Protein AF-A0A7Y1URU6-F1 (afdb_monomer_lite)

Radius of gyration: 27.32 Å; chains: 1; bounding box: 62×47×79 Å

Secondary structure (DSSP, 8-state):
-PPP---SPEEEHHHHHHHHTS-HHHHTT-TT--EEEETTEEEEEEGGGB-SSSB-HHHHHHHHHHTTTS-HHHHHHHHHS-BGGGTTB-HHHHHHTT--HHHHHHHHHHHSPPPPP--GGGGSSS-----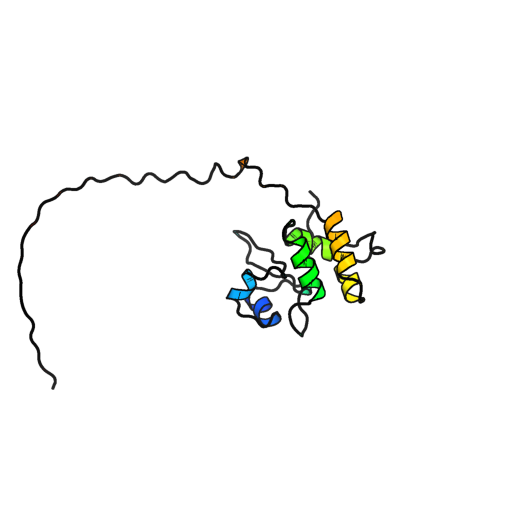---PPP------------------

Foldseek 3Di:
DDDQDQDADKAALVRLCVQQVHDSVVSVVQQLFQWDDDPPGHIIGHPLQGDNVHGDVLSSVLSNLLVVFAHSSLVNRQQCFQDVLQVRDHVSVCVVVVHDSVVSSVCCVVPRDTPDDPPPVVPPPPDDPPDDDDDDDDDDDDDDDDDDDDDDDDD

Structure (mmCIF, N/CA/C/O backbone):
data_AF-A0A7Y1URU6-F1
#
_entry.id   AF-A0A7Y1URU6-F1
#
loop_
_atom_site.group_PDB
_atom_site.id
_atom_site.type_symbol
_atom_site.label_atom_id
_atom_site.label_alt_id
_atom_site.label_comp_id
_atom_site.label_asym_id
_atom_site.label_entity_id
_atom_site.label_seq_id
_atom_site.pdbx_PDB_ins_code
_atom_site.Cartn_x
_atom_site.Cartn_y
_atom_site.Cartn_z
_atom_site.occupancy
_atom_site.B_iso_or_equiv
_atom_site.auth_seq_id
_atom_site.auth_comp_id
_atom_site.auth_asym_id
_atom_site.auth_atom_id
_atom_site.pdbx_PDB_model_num
ATOM 1 N N . MET A 1 1 ? 1.185 23.691 -2.747 1.00 51.59 1 MET A N 1
ATOM 2 C CA . MET A 1 1 ? 1.011 22.242 -2.513 1.00 51.59 1 MET A CA 1
ATOM 3 C C . MET A 1 1 ? 0.320 21.671 -3.732 1.00 51.59 1 MET A C 1
ATOM 5 O O . MET A 1 1 ? -0.642 22.279 -4.183 1.00 51.59 1 MET A O 1
ATOM 9 N N . SER A 1 2 ? 0.849 20.594 -4.307 1.00 64.19 2 SER A N 1
ATOM 10 C CA . SER A 1 2 ? 0.212 19.902 -5.430 1.00 64.19 2 SER A CA 1
ATOM 11 C C . SER A 1 2 ? -1.111 19.285 -4.973 1.00 64.19 2 SER A C 1
ATOM 13 O O . SER A 1 2 ? -1.206 18.815 -3.841 1.00 64.19 2 SER A O 1
ATOM 15 N N . GLU A 1 3 ? -2.117 19.286 -5.842 1.00 81.19 3 GLU A N 1
ATOM 16 C CA . GLU A 1 3 ? -3.384 18.595 -5.599 1.00 81.19 3 GLU A CA 1
ATOM 17 C C . GLU A 1 3 ? -3.136 17.094 -5.385 1.00 81.19 3 GLU A C 1
ATOM 19 O O . GLU A 1 3 ? -2.414 16.481 -6.175 1.00 81.19 3 GLU A O 1
ATOM 24 N N . LEU A 1 4 ? -3.698 16.516 -4.315 1.00 84.12 4 LEU A N 1
ATOM 25 C CA . LEU A 1 4 ? -3.629 15.079 -4.032 1.00 84.12 4 LEU A CA 1
ATOM 26 C C . LEU A 1 4 ? -4.735 14.355 -4.797 1.00 84.12 4 LEU A C 1
ATOM 28 O O . LEU A 1 4 ? -5.909 14.691 -4.663 1.00 84.12 4 LEU A O 1
ATOM 32 N N . ILE A 1 5 ? -4.365 13.328 -5.555 1.00 82.25 5 ILE A N 1
ATOM 33 C CA . ILE A 1 5 ? -5.285 12.509 -6.337 1.00 82.25 5 ILE A CA 1
ATOM 34 C C . ILE A 1 5 ? -5.406 11.160 -5.640 1.00 82.25 5 ILE A C 1
ATOM 36 O O . ILE A 1 5 ? -4.500 10.328 -5.655 1.00 82.25 5 ILE A O 1
ATOM 40 N N . LEU A 1 6 ? -6.561 10.933 -5.021 1.00 85.31 6 LEU A N 1
ATOM 41 C CA . LEU A 1 6 ? -6.876 9.660 -4.389 1.00 85.31 6 LEU A CA 1
ATOM 42 C C . LEU A 1 6 ? -7.615 8.784 -5.401 1.00 85.31 6 LEU A C 1
ATOM 44 O O . LEU A 1 6 ? -8.759 9.065 -5.753 1.00 85.31 6 LEU A O 1
ATOM 48 N N . GLN A 1 7 ? -6.961 7.726 -5.878 1.00 85.00 7 GLN A N 1
ATOM 49 C CA . GLN A 1 7 ? -7.504 6.862 -6.925 1.00 85.00 7 GLN A CA 1
ATOM 50 C C . GLN A 1 7 ? -7.821 5.455 -6.410 1.00 85.00 7 GLN A C 1
ATOM 52 O O . GLN A 1 7 ? -7.019 4.824 -5.721 1.00 85.00 7 GLN A O 1
ATOM 57 N N . GLY A 1 8 ? -8.972 4.935 -6.841 1.00 81.56 8 GLY A N 1
ATOM 58 C CA . GLY A 1 8 ? -9.357 3.535 -6.688 1.00 81.56 8 GLY A CA 1
ATOM 59 C C . GLY A 1 8 ? -10.718 3.357 -6.022 1.00 81.56 8 GLY A C 1
ATOM 60 O O . GLY A 1 8 ? -11.360 4.333 -5.63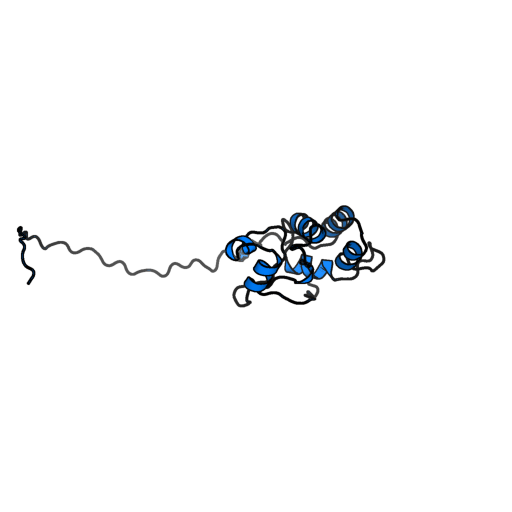2 1.00 81.56 8 GLY A O 1
ATOM 61 N N . PRO A 1 9 ? -11.182 2.105 -5.883 1.00 90.75 9 PRO A N 1
ATOM 62 C CA . PRO A 1 9 ? -12.306 1.824 -5.012 1.00 90.75 9 PRO A CA 1
ATOM 63 C C . PRO A 1 9 ? -11.892 2.105 -3.566 1.00 90.75 9 PRO A C 1
ATOM 65 O O . PRO A 1 9 ? -10.831 1.668 -3.114 1.00 90.75 9 PRO A O 1
ATOM 68 N N . PHE A 1 10 ? -12.746 2.813 -2.839 1.00 93.88 10 PHE A N 1
ATOM 69 C CA . PHE A 1 10 ? -12.580 3.044 -1.411 1.00 93.88 10 PHE A CA 1
ATOM 70 C C . PHE A 1 10 ? -13.467 2.078 -0.641 1.00 93.88 10 PHE A C 1
ATOM 72 O O . PHE A 1 10 ? -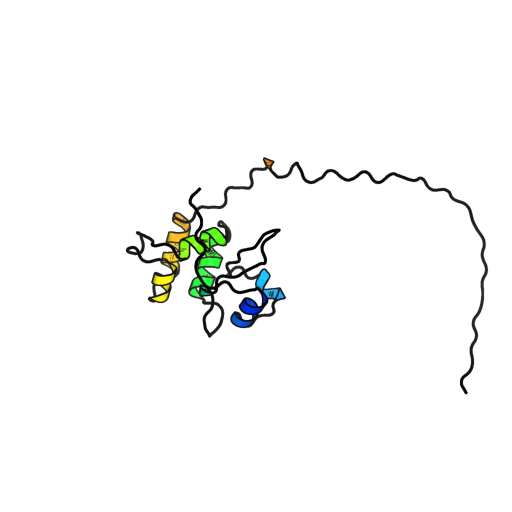14.646 1.910 -0.950 1.00 93.88 10 PHE A O 1
ATOM 79 N N . LEU A 1 11 ? -12.884 1.427 0.355 1.00 94.31 11 LEU A N 1
ATOM 80 C CA . LEU A 1 11 ? -13.571 0.480 1.212 1.00 94.31 11 LEU A CA 1
ATOM 81 C C . LEU A 1 11 ? -13.897 1.142 2.543 1.00 94.31 11 LEU A C 1
ATOM 83 O O . LEU A 1 11 ? -13.046 1.790 3.151 1.00 94.31 11 LEU A O 1
ATOM 87 N N . THR A 1 12 ? -15.110 0.922 3.038 1.00 93.88 12 THR A N 1
ATOM 88 C CA . THR A 1 12 ? -15.447 1.258 4.425 1.00 93.88 12 THR A CA 1
ATOM 89 C C . THR A 1 12 ? -14.642 0.390 5.388 1.00 93.88 12 THR A C 1
ATOM 91 O O . THR A 1 12 ? -14.193 -0.704 5.030 1.00 93.88 12 THR A O 1
ATOM 94 N N . ARG A 1 13 ? -14.525 0.813 6.652 1.00 93.56 13 ARG A N 1
ATOM 95 C CA . ARG A 1 13 ? -13.866 0.019 7.704 1.00 93.56 13 ARG A CA 1
ATOM 96 C C . ARG A 1 13 ? -14.360 -1.434 7.756 1.00 93.56 13 ARG A C 1
ATOM 98 O O . ARG A 1 13 ? -13.557 -2.358 7.841 1.00 93.56 13 ARG A O 1
ATOM 105 N N . SER A 1 14 ? -15.670 -1.663 7.651 1.00 93.69 14 SER A N 1
ATOM 106 C CA . SER A 1 14 ? -16.241 -3.017 7.668 1.00 93.69 14 SER A CA 1
ATOM 107 C C . SER A 1 14 ? -15.895 -3.830 6.417 1.00 93.69 14 SER A C 1
ATOM 109 O O . SER A 1 14 ? -15.651 -5.029 6.521 1.00 93.69 14 SER A O 1
ATOM 111 N N . GLN A 1 15 ? -15.868 -3.208 5.234 1.00 95.25 15 GLN A N 1
ATOM 112 C CA . GLN A 1 15 ? -15.456 -3.878 3.995 1.00 95.25 15 GLN A CA 1
ATOM 113 C C . GLN A 1 15 ? -13.968 -4.240 4.025 1.00 95.25 15 GLN A C 1
ATOM 115 O O . GLN A 1 15 ? -13.609 -5.371 3.706 1.00 95.25 15 GLN A O 1
ATOM 120 N N . ALA A 1 16 ? -13.125 -3.302 4.454 1.00 95.38 16 ALA A N 1
ATOM 121 C CA . ALA A 1 16 ? -11.688 -3.494 4.572 1.00 95.38 16 ALA A CA 1
ATOM 122 C C . ALA A 1 16 ? -11.337 -4.572 5.609 1.00 95.38 16 ALA A C 1
ATOM 124 O O . ALA A 1 16 ? -10.505 -5.426 5.330 1.00 95.38 16 ALA A O 1
ATOM 125 N N . ALA A 1 17 ? -12.026 -4.616 6.754 1.00 95.25 17 ALA A N 1
ATOM 126 C CA . ALA A 1 17 ? -11.834 -5.664 7.761 1.00 95.25 17 ALA A CA 1
ATOM 127 C C . ALA A 1 17 ? -12.161 -7.062 7.217 1.00 95.25 17 ALA A C 1
ATOM 129 O O . ALA A 1 17 ? -11.392 -8.001 7.422 1.00 95.25 17 ALA A O 1
ATOM 130 N N . ARG A 1 18 ? -13.263 -7.187 6.461 1.00 95.19 18 ARG A N 1
ATOM 131 C CA . ARG A 1 18 ? -13.621 -8.442 5.783 1.00 95.19 18 ARG A CA 1
ATOM 132 C C . ARG A 1 18 ? -12.561 -8.861 4.769 1.00 95.19 18 ARG A C 1
ATOM 134 O O . ARG A 1 18 ? -12.176 -10.023 4.768 1.00 95.19 18 ARG A O 1
ATOM 141 N N . ARG A 1 19 ? -12.071 -7.925 3.949 1.00 95.00 19 ARG A N 1
ATOM 142 C CA . ARG A 1 19 ? -10.996 -8.187 2.978 1.00 95.00 19 ARG A CA 1
ATOM 143 C C . ARG A 1 19 ? -9.698 -8.598 3.669 1.00 95.00 19 ARG A C 1
ATOM 145 O O . ARG A 1 19 ? -9.137 -9.616 3.310 1.00 95.00 19 ARG A O 1
ATOM 152 N N . ALA A 1 20 ? -9.278 -7.889 4.715 1.00 93.75 20 ALA A N 1
ATOM 153 C CA . ALA A 1 20 ? -8.096 -8.237 5.509 1.00 93.75 20 ALA A CA 1
ATOM 154 C C . ALA A 1 20 ? -8.251 -9.507 6.361 1.00 93.75 20 ALA A C 1
ATOM 156 O O . ALA A 1 20 ? -7.262 -9.928 6.957 1.00 93.75 20 ALA A O 1
ATOM 157 N N . ARG A 1 21 ? -9.456 -10.089 6.462 1.00 94.31 21 ARG A N 1
ATOM 158 C CA . ARG A 1 21 ? -9.764 -11.241 7.327 1.00 94.31 21 ARG A CA 1
ATOM 159 C C . ARG A 1 21 ? -9.384 -10.996 8.796 1.00 94.31 21 ARG A C 1
ATOM 161 O O . ARG A 1 21 ? -8.894 -11.887 9.483 1.00 94.31 21 ARG A O 1
ATOM 168 N N . VAL A 1 22 ? -9.622 -9.778 9.288 1.00 93.81 22 VAL A N 1
ATOM 169 C CA . VAL A 1 22 ? -9.346 -9.378 10.680 1.00 93.81 22 VAL A CA 1
ATOM 170 C C . VAL A 1 22 ? -10.578 -8.760 11.343 1.00 93.81 22 VAL A C 1
ATOM 172 O O . VAL A 1 22 ? -11.454 -8.235 10.649 1.00 93.81 22 VAL A O 1
ATOM 175 N N . PRO A 1 23 ? -10.652 -8.749 12.686 1.00 94.38 23 PRO A N 1
ATOM 176 C CA . PRO A 1 23 ? -11.679 -7.993 13.390 1.00 94.38 23 PRO A CA 1
ATOM 177 C C . PRO A 1 23 ? -11.615 -6.495 13.059 1.00 94.38 23 PRO A C 1
ATOM 179 O O . PRO A 1 23 ? -10.537 -5.908 12.951 1.00 94.38 23 PRO A O 1
ATOM 182 N N . VAL A 1 24 ? -12.785 -5.857 12.961 1.00 92.81 24 VAL A N 1
ATOM 183 C CA . VAL A 1 24 ? -12.937 -4.426 12.626 1.00 92.81 24 VAL A CA 1
ATOM 184 C C . VAL A 1 24 ? -12.122 -3.524 13.560 1.00 92.81 24 VAL A C 1
ATOM 186 O O . VAL A 1 24 ? -11.547 -2.534 13.114 1.00 92.81 24 VAL A O 1
ATOM 189 N N . GLN A 1 25 ? -12.047 -3.877 14.843 1.00 91.56 25 GLN A N 1
ATOM 190 C CA . GLN A 1 25 ? -11.330 -3.131 15.877 1.00 91.56 25 GLN A CA 1
ATOM 191 C C . GLN A 1 25 ? -9.808 -3.181 15.692 1.00 91.56 25 GLN A C 1
ATOM 193 O O . GLN A 1 25 ? -9.116 -2.244 16.066 1.00 91.56 25 GLN A O 1
ATOM 198 N N . VAL A 1 26 ? -9.278 -4.251 15.094 1.00 91.50 26 VAL A N 1
ATOM 199 C CA . VAL A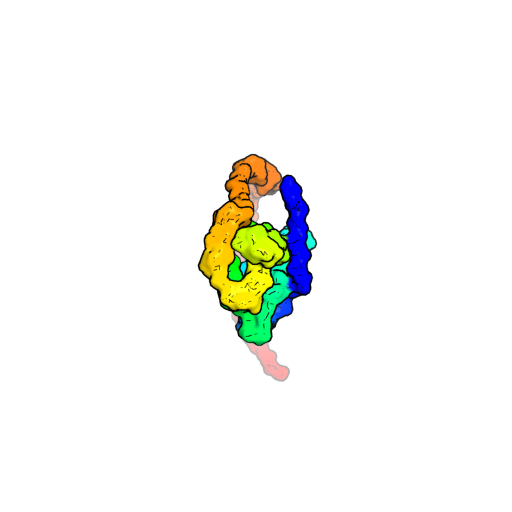 1 26 ? -7.832 -4.418 14.871 1.00 91.50 26 VAL A CA 1
ATOM 200 C C . VAL A 1 26 ? -7.368 -3.597 13.669 1.00 91.50 26 VAL A C 1
ATOM 202 O O . VAL A 1 26 ? -6.244 -3.100 13.645 1.00 91.50 26 VAL A O 1
ATOM 205 N N . LEU A 1 27 ? -8.247 -3.405 12.683 1.00 91.00 27 LEU A N 1
ATOM 206 C CA . LEU A 1 27 ? -7.922 -2.758 11.413 1.00 91.00 27 LEU A CA 1
ATOM 207 C C . LEU A 1 27 ? -7.374 -1.330 11.575 1.00 91.00 27 LEU A C 1
ATOM 209 O O . LEU A 1 27 ? -6.504 -0.914 10.816 1.00 91.00 27 LEU A O 1
ATOM 213 N N . VAL A 1 28 ? -7.861 -0.581 12.567 1.00 88.00 28 VAL A N 1
ATOM 214 C CA . VAL A 1 28 ? -7.458 0.817 12.806 1.00 88.00 28 VAL A CA 1
ATOM 215 C C . VAL A 1 28 ? -6.010 0.945 13.297 1.00 88.00 28 VAL A C 1
ATOM 217 O O . VAL A 1 28 ? -5.382 1.987 13.116 1.00 88.00 28 VAL A O 1
ATOM 220 N N . HIS A 1 29 ? -5.470 -0.120 13.894 1.00 88.81 29 HIS A N 1
ATOM 221 C CA . HIS A 1 29 ? -4.127 -0.154 14.469 1.00 88.81 29 HIS A CA 1
ATOM 222 C C . HIS A 1 29 ? -3.084 -0.753 13.521 1.00 88.81 29 HIS A C 1
ATOM 224 O O . HIS A 1 29 ? -1.911 -0.838 13.878 1.00 88.81 29 HIS A O 1
ATOM 230 N N . ARG A 1 30 ? -3.489 -1.166 12.315 1.00 92.12 30 ARG A N 1
ATOM 231 C CA . ARG A 1 30 ? -2.587 -1.782 11.341 1.00 92.12 30 ARG A CA 1
ATOM 232 C C . ARG A 1 30 ? -1.650 -0.741 10.708 1.00 92.12 30 ARG A C 1
ATOM 234 O O . ARG A 1 30 ? -2.130 0.183 10.042 1.00 92.12 30 ARG A O 1
ATOM 241 N N . PRO A 1 31 ? -0.320 -0.866 10.889 1.00 92.62 31 PRO A N 1
ATOM 242 C CA . PRO A 1 31 ? 0.646 0.077 10.326 1.00 92.62 31 PRO A CA 1
ATOM 243 C C . PRO A 1 31 ? 0.864 -0.128 8.822 1.00 92.62 31 PRO A C 1
ATOM 245 O O . PRO A 1 31 ? 1.391 0.752 8.154 1.00 92.62 31 PRO A O 1
ATOM 248 N N . ASP A 1 32 ? 0.450 -1.272 8.291 1.00 94.81 32 ASP A N 1
ATOM 249 C CA . ASP A 1 32 ? 0.625 -1.696 6.905 1.00 94.81 32 ASP A CA 1
ATOM 250 C C . ASP A 1 32 ? -0.550 -1.303 5.993 1.00 94.81 32 ASP A C 1
ATOM 252 O O . ASP A 1 32 ? -0.567 -1.640 4.815 1.00 94.81 32 ASP A O 1
ATOM 256 N N . LEU A 1 33 ? -1.537 -0.572 6.517 1.00 95.19 33 LEU A N 1
ATOM 257 C CA . LEU A 1 33 ? -2.687 -0.098 5.751 1.00 95.19 33 LEU A CA 1
ATOM 258 C C . LEU A 1 33 ? -2.718 1.421 5.672 1.00 95.19 33 LEU A C 1
ATOM 260 O O . LEU A 1 33 ? -2.594 2.113 6.676 1.00 95.19 33 LEU A O 1
ATOM 264 N N . LEU A 1 34 ? -2.967 1.937 4.482 1.00 94.38 34 LEU A N 1
ATOM 265 C CA . LEU A 1 34 ? -3.343 3.310 4.203 1.00 94.38 34 LEU A CA 1
ATOM 266 C C . LEU A 1 34 ? -4.831 3.493 4.464 1.00 94.38 34 LEU A C 1
ATOM 268 O O . LEU A 1 34 ? -5.673 2.731 3.968 1.00 94.38 34 LEU A O 1
ATOM 272 N N . ARG A 1 35 ? -5.142 4.559 5.191 1.00 93.12 35 ARG A N 1
ATOM 273 C CA . ARG A 1 35 ? -6.503 5.025 5.424 1.00 93.12 35 ARG A CA 1
ATOM 274 C C . ARG A 1 35 ? -6.600 6.521 5.186 1.00 93.12 35 ARG A C 1
ATOM 276 O O . ARG A 1 35 ? -5.660 7.269 5.431 1.00 93.12 35 ARG A O 1
ATOM 283 N N . VAL A 1 36 ? -7.767 6.961 4.751 1.00 89.75 36 VAL A N 1
ATOM 284 C CA . VAL A 1 36 ? -8.110 8.377 4.663 1.00 89.75 36 VAL A CA 1
ATOM 285 C C . VAL A 1 36 ? -9.321 8.600 5.546 1.00 89.75 36 VAL A C 1
ATOM 287 O O . VAL A 1 36 ? -10.297 7.858 5.490 1.00 89.75 36 VAL A O 1
ATOM 290 N N . GLY A 1 37 ? -9.230 9.593 6.414 1.00 83.69 37 GLY A N 1
ATOM 291 C CA . GLY A 1 37 ? -10.269 9.933 7.370 1.00 83.69 37 GLY A CA 1
ATOM 292 C C . GLY A 1 37 ? -9.938 11.260 8.034 1.00 83.69 37 GLY A C 1
ATOM 293 O O . GLY A 1 37 ? -8.806 11.736 7.962 1.00 83.69 37 GLY A O 1
ATOM 294 N N . GLY A 1 38 ? -10.934 11.868 8.662 1.00 69.81 38 GLY A N 1
ATOM 295 C CA . GLY A 1 38 ? -10.801 13.154 9.341 1.00 69.81 38 GLY A CA 1
ATOM 296 C C . GLY A 1 38 ? -12.102 13.514 10.044 1.00 69.81 38 GLY A C 1
ATOM 297 O O . GLY A 1 38 ? -13.080 12.785 9.913 1.00 69.81 38 GLY A O 1
ATOM 298 N N . GLY A 1 39 ? -12.129 14.631 10.775 1.00 66.25 39 GLY A N 1
ATOM 299 C CA . GLY A 1 39 ? -13.254 14.986 11.659 1.00 66.25 39 GLY A CA 1
ATOM 300 C C . GLY A 1 39 ? -14.647 14.904 11.017 1.00 66.25 39 GLY A C 1
ATOM 301 O O . GLY A 1 39 ? -15.605 14.546 11.692 1.00 66.25 39 GLY A O 1
ATOM 302 N N . TRP A 1 40 ? -14.744 15.153 9.709 1.00 70.06 40 TRP A N 1
ATOM 303 C CA . TRP A 1 40 ? -16.000 15.131 8.950 1.00 70.06 40 TRP A CA 1
ATOM 304 C C . TRP A 1 40 ? -16.083 13.997 7.916 1.00 70.06 40 TRP A C 1
ATOM 306 O O . TRP A 1 40 ? -17.147 13.768 7.345 1.00 70.06 40 TRP A O 1
ATOM 316 N N . LEU A 1 41 ? -14.978 13.288 7.654 1.00 75.94 41 LEU A N 1
ATOM 317 C CA . LEU A 1 41 ? -14.898 12.256 6.620 1.00 75.94 41 LEU A CA 1
ATOM 318 C C . LEU A 1 41 ? -14.865 10.871 7.260 1.00 75.94 41 LEU A C 1
ATOM 320 O O . LEU A 1 41 ? -13.972 10.560 8.053 1.00 75.94 41 LEU A O 1
ATOM 324 N N . GLN A 1 42 ? -15.808 10.020 6.858 1.00 83.31 42 GLN A N 1
ATOM 325 C CA . GLN A 1 42 ? -15.823 8.624 7.271 1.00 83.31 42 GLN A CA 1
ATOM 326 C C . GLN A 1 42 ? -14.512 7.937 6.873 1.00 83.31 42 GLN A C 1
ATOM 328 O O . GLN A 1 42 ? -14.035 8.092 5.752 1.00 83.31 42 GLN A O 1
ATOM 333 N N . GLU A 1 43 ? -13.935 7.171 7.800 1.00 89.75 43 GLU A N 1
ATOM 334 C CA . GLU A 1 43 ? -12.693 6.447 7.541 1.00 89.75 43 GLU A CA 1
ATOM 335 C C . GLU A 1 43 ? -12.880 5.440 6.401 1.00 89.75 43 GLU A C 1
ATOM 337 O O . GLU A 1 43 ? -13.721 4.533 6.467 1.00 89.75 43 GLU A O 1
ATOM 342 N N . VAL A 1 44 ? -12.052 5.600 5.374 1.00 93.31 44 VAL A N 1
ATOM 343 C CA . VAL A 1 44 ? -12.000 4.749 4.193 1.00 93.31 44 VAL A CA 1
ATOM 344 C C . VAL A 1 44 ? -10.594 4.214 3.960 1.00 93.31 44 VAL A C 1
ATOM 346 O O . VAL A 1 44 ? -9.595 4.813 4.352 1.00 93.31 44 VAL A O 1
ATOM 349 N N . TYR A 1 45 ? -10.525 3.074 3.287 1.00 95.44 45 TYR A N 1
ATOM 350 C CA . TYR A 1 45 ? -9.296 2.363 2.964 1.00 95.44 45 TYR A CA 1
ATOM 351 C C . TYR A 1 45 ? -9.168 2.229 1.453 1.00 95.44 45 TYR A C 1
ATOM 353 O O . TYR A 1 45 ? -10.155 1.972 0.764 1.00 95.44 45 TYR A O 1
ATOM 361 N N . PHE A 1 46 ? -7.954 2.353 0.925 1.00 95.44 46 PHE A N 1
ATOM 362 C CA . PHE A 1 46 ? -7.730 2.133 -0.501 1.00 95.44 46 PHE A CA 1
ATOM 363 C C . PHE A 1 46 ? -7.885 0.650 -0.836 1.00 95.44 46 PHE A C 1
ATOM 365 O O . PHE A 1 46 ? -7.230 -0.198 -0.228 1.00 95.44 46 PHE A O 1
ATOM 372 N N . GLY A 1 47 ? -8.732 0.333 -1.812 1.00 95.38 47 GLY A N 1
ATOM 373 C CA . GLY A 1 47 ? -9.020 -1.044 -2.204 1.00 95.38 47 GLY A CA 1
ATOM 374 C C . GLY A 1 47 ? -7.841 -1.757 -2.865 1.00 95.38 47 GLY A C 1
ATOM 375 O O . GLY A 1 47 ? -7.733 -2.968 -2.732 1.00 95.38 47 GLY A O 1
ATOM 376 N N . PHE A 1 48 ? -6.913 -1.027 -3.497 1.00 94.62 48 PHE A N 1
ATOM 377 C CA . PHE A 1 48 ? -5.740 -1.619 -4.162 1.00 94.62 48 PHE A CA 1
ATOM 378 C C . PHE A 1 48 ? -4.769 -2.335 -3.212 1.00 94.62 48 PHE A C 1
ATOM 380 O O . PHE A 1 48 ? -3.857 -3.011 -3.681 1.00 94.62 48 PHE A O 1
ATOM 387 N N . GLN A 1 49 ? -4.923 -2.133 -1.901 1.00 95.44 49 GLN A N 1
ATOM 388 C CA . GLN A 1 49 ? -4.116 -2.747 -0.843 1.00 95.44 49 GLN A CA 1
ATOM 389 C C . GLN A 1 49 ? -4.547 -4.180 -0.543 1.00 95.44 49 GLN A C 1
ATOM 391 O O . GLN A 1 49 ? -3.878 -4.872 0.219 1.00 95.44 49 GLN A O 1
ATOM 396 N N . PHE A 1 50 ? -5.681 -4.594 -1.104 1.00 95.38 50 PHE A N 1
ATOM 397 C CA . PHE A 1 50 ? -6.281 -5.890 -0.870 1.00 95.38 50 PHE A CA 1
ATOM 398 C C . PHE A 1 50 ? -6.348 -6.690 -2.166 1.00 95.38 50 PHE A C 1
ATOM 400 O O . PHE A 1 50 ? -6.566 -6.131 -3.242 1.00 95.38 50 PHE A O 1
ATOM 407 N N . ASP A 1 51 ? -6.210 -7.997 -2.031 1.00 92.19 51 ASP A N 1
ATOM 408 C CA . ASP A 1 51 ? -6.495 -8.991 -3.058 1.00 92.19 51 ASP A CA 1
ATOM 409 C C . ASP A 1 51 ? -7.536 -9.994 -2.518 1.00 92.19 51 ASP A C 1
ATOM 411 O O . ASP A 1 51 ? -8.327 -9.666 -1.619 1.00 92.19 51 ASP A O 1
ATOM 415 N N . ASP A 1 52 ? -7.606 -11.184 -3.112 1.00 89.44 52 ASP A N 1
ATOM 416 C CA . ASP A 1 52 ? -8.512 -12.244 -2.664 1.00 89.44 52 ASP A CA 1
ATOM 417 C C . ASP A 1 52 ? -7.998 -12.959 -1.399 1.00 89.44 52 ASP A C 1
ATOM 419 O O . ASP A 1 52 ? -8.796 -13.503 -0.623 1.00 89.44 52 ASP A O 1
ATOM 423 N N . ASP A 1 53 ? -6.690 -12.896 -1.134 1.00 89.56 53 ASP A N 1
ATOM 424 C CA . ASP A 1 53 ? -6.018 -13.562 -0.017 1.00 89.56 53 ASP A CA 1
ATOM 425 C C . ASP A 1 53 ? -5.902 -12.684 1.232 1.00 89.56 53 ASP A C 1
ATOM 427 O O . ASP A 1 53 ? -5.831 -13.198 2.353 1.00 89.56 53 ASP A O 1
ATOM 431 N N . GLY A 1 54 ? -5.983 -11.366 1.076 1.00 92.81 54 GLY A N 1
ATOM 432 C CA . GLY A 1 54 ? -6.070 -10.435 2.183 1.00 92.81 54 GLY A CA 1
ATOM 433 C C . GLY A 1 54 ? -5.428 -9.099 1.873 1.00 92.81 54 GLY A C 1
ATOM 434 O O . GLY A 1 54 ? -5.784 -8.429 0.909 1.00 92.81 54 GLY A O 1
ATOM 435 N N . VAL A 1 55 ? -4.532 -8.668 2.761 1.00 94.06 55 VAL A N 1
ATOM 436 C CA . VAL A 1 55 ? -3.692 -7.489 2.530 1.00 94.06 55 VAL A CA 1
ATOM 437 C C . VAL A 1 55 ? -2.500 -7.918 1.693 1.00 94.06 55 VAL A C 1
ATOM 439 O O . VAL A 1 55 ? -1.785 -8.841 2.075 1.00 94.06 55 VAL A O 1
ATOM 442 N N . ARG A 1 56 ? -2.263 -7.199 0.602 1.00 95.12 56 ARG A N 1
ATOM 443 C CA . ARG A 1 56 ? -1.147 -7.429 -0.308 1.00 95.12 56 ARG A CA 1
ATOM 444 C C . ARG A 1 56 ? 0.186 -7.187 0.406 1.00 95.12 56 ARG A C 1
ATOM 446 O O . ARG A 1 56 ? 0.444 -6.039 0.793 1.00 95.12 56 ARG A O 1
ATOM 453 N N . PRO A 1 57 ? 1.034 -8.211 0.599 1.00 94.56 57 PRO A N 1
ATOM 454 C CA . PRO A 1 57 ? 2.245 -8.093 1.413 1.00 94.56 57 PRO A CA 1
ATOM 455 C C . PRO A 1 57 ? 3.220 -7.019 0.923 1.00 94.56 57 P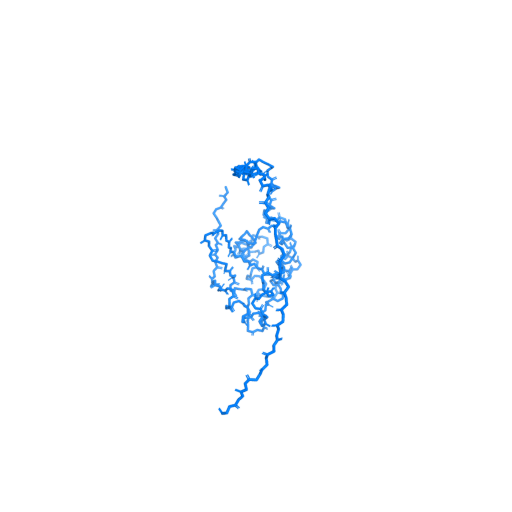RO A C 1
ATOM 457 O O . PRO A 1 57 ? 3.810 -6.295 1.724 1.00 94.56 57 PRO A O 1
ATOM 460 N N . GLU A 1 58 ? 3.369 -6.881 -0.392 1.00 95.75 58 GLU A N 1
ATOM 461 C CA . GLU A 1 58 ? 4.232 -5.900 -1.040 1.00 95.75 58 GLU A CA 1
ATOM 462 C C . GLU A 1 58 ? 3.787 -4.466 -0.745 1.00 95.75 58 GLU A C 1
ATOM 464 O O . GLU A 1 58 ? 4.607 -3.627 -0.372 1.00 95.75 58 GLU A O 1
ATOM 469 N N . ILE A 1 59 ? 2.478 -4.207 -0.815 1.00 95.75 59 ILE A N 1
ATOM 470 C CA . ILE A 1 59 ? 1.904 -2.902 -0.484 1.00 95.75 59 ILE A CA 1
ATOM 471 C C . ILE A 1 59 ? 2.032 -2.658 1.014 1.00 95.75 59 ILE A C 1
ATOM 473 O O . ILE A 1 59 ? 2.501 -1.595 1.419 1.00 95.75 59 ILE A O 1
ATOM 477 N N . GLY A 1 60 ? 1.685 -3.655 1.830 1.00 95.31 60 GLY A N 1
ATOM 478 C CA . GLY A 1 60 ? 1.763 -3.559 3.282 1.00 95.31 60 GLY A CA 1
ATOM 479 C C . GLY A 1 60 ? 3.164 -3.203 3.771 1.00 95.31 60 GLY A C 1
ATOM 480 O O . GLY A 1 60 ? 3.327 -2.292 4.585 1.00 95.31 60 GLY A O 1
ATOM 481 N N . ARG A 1 61 ? 4.192 -3.844 3.207 1.00 95.75 61 ARG A N 1
ATOM 482 C CA . ARG A 1 61 ? 5.596 -3.564 3.526 1.00 95.75 61 ARG A CA 1
ATOM 483 C C . ARG A 1 61 ? 6.014 -2.162 3.087 1.00 95.75 61 ARG A C 1
ATOM 485 O O . ARG A 1 61 ? 6.617 -1.445 3.882 1.00 95.75 61 ARG A O 1
ATOM 492 N N . THR A 1 62 ? 5.661 -1.736 1.871 1.00 96.00 62 THR A N 1
ATOM 493 C CA . THR A 1 62 ? 5.938 -0.363 1.415 1.00 96.00 62 THR A CA 1
ATOM 494 C C . THR A 1 62 ? 5.293 0.675 2.332 1.00 96.00 62 THR A C 1
ATOM 496 O O . THR A 1 62 ? 5.949 1.630 2.749 1.00 96.00 62 THR A O 1
ATOM 499 N N . VAL A 1 63 ? 4.022 0.483 2.683 1.00 95.81 63 VAL A N 1
ATOM 500 C CA . VAL A 1 63 ? 3.280 1.393 3.560 1.00 95.81 63 VAL A CA 1
ATOM 501 C C . VAL A 1 63 ? 3.921 1.444 4.941 1.00 95.81 63 VAL A C 1
ATOM 503 O O . VAL A 1 63 ? 4.221 2.534 5.423 1.00 95.81 63 VAL A O 1
ATOM 506 N N . GLN A 1 64 ? 4.211 0.290 5.542 1.00 95.62 64 GLN A N 1
ATOM 507 C CA . GLN A 1 64 ? 4.825 0.206 6.865 1.00 95.62 64 GLN A CA 1
ATOM 508 C C . GLN A 1 64 ? 6.174 0.940 6.936 1.00 95.62 64 GLN A C 1
ATOM 510 O O . GLN A 1 64 ? 6.466 1.576 7.948 1.00 95.62 64 GLN A O 1
ATOM 515 N N . SER A 1 65 ? 6.976 0.904 5.866 1.00 95.00 65 SER A N 1
ATOM 516 C CA . SER A 1 65 ? 8.249 1.633 5.790 1.00 95.00 65 SER A CA 1
ATOM 517 C C . SER A 1 65 ? 8.075 3.150 5.652 1.00 95.00 65 SER A C 1
ATOM 519 O O . SER A 1 65 ? 8.841 3.916 6.235 1.00 95.00 65 SER A O 1
ATOM 521 N N . LEU A 1 66 ? 7.079 3.615 4.892 1.00 94.25 66 LEU A N 1
ATOM 522 C CA . LEU A 1 66 ? 6.920 5.041 4.577 1.00 94.25 66 LEU A CA 1
ATOM 523 C C . LEU A 1 66 ? 6.105 5.810 5.626 1.00 94.25 66 LEU A C 1
ATOM 525 O O . LEU A 1 66 ? 6.405 6.975 5.910 1.00 94.25 66 LEU A O 1
ATOM 529 N N . LYS A 1 67 ? 5.108 5.158 6.224 1.00 93.19 67 LYS A N 1
ATOM 530 C CA . LYS A 1 67 ? 4.126 5.739 7.150 1.00 93.19 67 LYS A CA 1
ATOM 531 C C . LYS A 1 67 ? 4.701 6.443 8.392 1.00 93.19 67 LYS A C 1
ATOM 533 O O . LYS A 1 67 ? 4.110 7.435 8.807 1.00 93.19 67 LYS A O 1
ATOM 538 N N . PRO A 1 68 ? 5.856 6.054 8.973 1.00 91.69 68 PRO A N 1
ATOM 539 C CA . PRO A 1 68 ? 6.425 6.769 10.120 1.00 91.69 68 PRO A CA 1
ATOM 540 C C . PRO A 1 68 ? 6.784 8.237 9.848 1.00 91.69 68 PRO A C 1
ATOM 542 O O . PRO A 1 68 ? 6.912 9.018 10.785 1.00 91.69 68 PRO A O 1
ATOM 545 N N . LYS A 1 69 ? 6.988 8.614 8.580 1.00 90.56 69 LYS A N 1
ATOM 546 C CA . LYS A 1 69 ? 7.459 9.953 8.189 1.00 90.56 69 LYS A CA 1
ATOM 547 C C . LYS A 1 69 ? 6.494 10.689 7.257 1.00 90.56 69 LYS A C 1
ATOM 549 O O . LYS A 1 69 ? 6.752 11.837 6.900 1.00 90.56 69 LYS A O 1
ATOM 554 N N . ARG A 1 70 ? 5.426 10.031 6.803 1.00 91.38 70 ARG A N 1
ATOM 555 C CA . ARG A 1 70 ? 4.586 10.461 5.672 1.00 91.38 70 ARG A CA 1
ATOM 556 C C . ARG A 1 70 ? 3.122 10.183 5.972 1.00 91.38 70 ARG A C 1
ATOM 558 O O . ARG A 1 70 ? 2.809 9.196 6.627 1.00 91.38 70 ARG A O 1
ATOM 565 N N . SER A 1 71 ? 2.227 11.033 5.475 1.00 91.69 71 SER A N 1
ATOM 566 C CA . SER A 1 71 ? 0.789 10.830 5.656 1.00 91.69 71 SER A CA 1
ATOM 567 C C . SER A 1 71 ? 0.227 9.793 4.683 1.00 91.69 71 SER A C 1
ATOM 569 O O . SER A 1 71 ? 0.645 9.707 3.527 1.00 91.69 71 SER A O 1
ATOM 571 N N . ASP A 1 72 ? -0.779 9.044 5.137 1.00 92.81 72 ASP A N 1
ATOM 572 C CA . ASP A 1 72 ? -1.456 8.021 4.335 1.00 92.81 72 ASP A CA 1
ATOM 573 C C . ASP A 1 72 ? -1.988 8.550 2.983 1.00 92.81 72 ASP A C 1
ATOM 575 O O . ASP A 1 72 ? -1.763 7.881 1.973 1.00 92.81 72 ASP A O 1
ATOM 579 N N . PRO A 1 73 ? -2.628 9.741 2.890 1.00 92.12 73 PRO A N 1
ATOM 580 C CA . PRO A 1 73 ? -3.093 10.270 1.605 1.00 92.12 73 PRO A CA 1
ATOM 581 C C . PRO A 1 73 ? -1.949 10.579 0.633 1.00 92.12 73 PRO A C 1
ATOM 583 O O . PRO A 1 73 ? -2.096 10.370 -0.567 1.00 92.12 73 PRO A O 1
ATOM 586 N N . VAL A 1 74 ? -0.805 11.044 1.144 1.00 93.62 74 VAL A N 1
ATOM 587 C CA . VAL A 1 74 ? 0.374 11.376 0.330 1.00 93.62 74 VAL A CA 1
ATOM 588 C C . VAL A 1 74 ? 1.044 10.106 -0.198 1.00 93.62 74 VAL A C 1
ATOM 590 O O . VAL A 1 74 ? 1.426 10.052 -1.364 1.00 93.62 74 VAL A O 1
ATOM 593 N N . ILE A 1 75 ? 1.140 9.057 0.626 1.00 94.94 75 ILE A N 1
ATOM 594 C CA . ILE A 1 75 ? 1.628 7.748 0.168 1.00 94.94 75 ILE A CA 1
ATOM 595 C C . ILE A 1 75 ? 0.662 7.166 -0.874 1.00 94.94 75 ILE A C 1
ATOM 597 O O . ILE A 1 75 ? 1.105 6.680 -1.912 1.00 94.94 75 ILE A O 1
ATOM 601 N N . GLY A 1 76 ? -0.649 7.242 -0.620 1.00 94.44 76 GLY A N 1
ATOM 602 C CA . GLY A 1 76 ? -1.680 6.755 -1.538 1.00 94.44 76 GLY A CA 1
ATOM 603 C C . GLY A 1 76 ? -1.624 7.429 -2.909 1.00 94.44 76 GLY A C 1
ATOM 604 O O . GLY A 1 76 ? -1.626 6.732 -3.921 1.00 94.44 76 GLY A O 1
ATOM 605 N N . ASP A 1 77 ? -1.507 8.758 -2.942 1.00 94.00 77 ASP A N 1
ATOM 606 C CA . ASP A 1 77 ? -1.327 9.541 -4.171 1.00 94.00 77 ASP A CA 1
ATOM 607 C C . ASP A 1 77 ? -0.038 9.151 -4.917 1.00 94.00 77 ASP A C 1
ATOM 609 O O . ASP A 1 77 ? -0.063 8.874 -6.117 1.00 94.00 77 ASP A O 1
ATOM 613 N N . TRP A 1 78 ? 1.092 9.045 -4.213 1.00 95.50 78 TRP A N 1
ATOM 614 C CA . TRP A 1 78 ? 2.364 8.683 -4.844 1.00 95.50 78 TRP A CA 1
ATOM 615 C C . TRP A 1 78 ? 2.354 7.274 -5.453 1.00 95.50 78 TRP A C 1
ATOM 617 O O . TRP A 1 78 ? 2.880 7.079 -6.549 1.00 95.50 78 TRP A O 1
ATOM 627 N N . LEU A 1 79 ? 1.719 6.297 -4.794 1.00 95.75 79 LEU A N 1
ATOM 628 C CA . LEU A 1 79 ? 1.648 4.916 -5.288 1.00 95.75 79 LEU A CA 1
ATOM 629 C C . LEU A 1 79 ? 0.934 4.800 -6.642 1.00 95.75 79 LEU A C 1
ATOM 631 O O . LEU A 1 79 ? 1.254 3.900 -7.424 1.00 95.75 79 LEU A O 1
ATOM 635 N N . VAL A 1 80 ? -0.026 5.683 -6.925 1.00 94.62 80 VAL A N 1
ATOM 636 C CA . VAL A 1 80 ? -0.827 5.636 -8.158 1.00 94.62 80 VAL A CA 1
ATOM 637 C C . VAL A 1 80 ? -0.268 6.520 -9.274 1.00 94.62 80 VAL A C 1
ATOM 639 O O . VAL A 1 80 ? -0.566 6.273 -10.444 1.00 94.62 80 VAL A O 1
ATOM 642 N N . ARG A 1 81 ? 0.586 7.501 -8.958 1.00 93.19 81 ARG A N 1
ATOM 643 C CA . ARG A 1 81 ? 1.159 8.414 -9.956 1.00 93.19 81 ARG A CA 1
ATOM 644 C C . ARG A 1 81 ? 2.283 7.782 -10.779 1.00 93.19 81 ARG A C 1
ATOM 646 O O . ARG A 1 81 ? 3.095 7.035 -10.239 1.00 93.19 81 ARG A O 1
ATOM 653 N N . PRO A 1 82 ? 2.395 8.128 -12.076 1.00 94.31 82 PRO A N 1
ATOM 654 C CA . PRO A 1 82 ? 3.557 7.786 -12.889 1.00 94.31 82 PRO A CA 1
ATOM 655 C C . PRO A 1 82 ? 4.861 8.276 -12.256 1.00 94.31 82 PRO A C 1
ATOM 657 O O . PRO A 1 82 ? 4.987 9.453 -11.912 1.00 94.31 82 PRO A O 1
ATOM 660 N N . ASN A 1 83 ? 5.851 7.391 -12.164 1.00 93.94 83 ASN A N 1
ATOM 661 C CA . ASN A 1 83 ? 7.154 7.700 -11.596 1.00 93.94 83 ASN A CA 1
ATOM 662 C C . ASN A 1 83 ? 8.248 7.577 -12.668 1.00 93.94 83 ASN A C 1
ATOM 664 O O . ASN A 1 83 ? 8.416 6.525 -13.287 1.00 93.94 83 ASN A O 1
ATOM 668 N N . ARG A 1 84 ? 9.013 8.653 -12.901 1.00 94.06 84 ARG A N 1
ATOM 669 C CA . ARG A 1 84 ? 10.090 8.674 -13.911 1.00 94.06 84 ARG A CA 1
ATOM 670 C C . ARG A 1 84 ? 11.196 7.665 -13.593 1.00 94.06 84 ARG A C 1
ATOM 672 O O . ARG A 1 84 ? 11.691 7.008 -14.504 1.00 94.06 84 ARG A O 1
ATOM 679 N N . SER A 1 85 ? 11.518 7.487 -12.314 1.00 94.38 85 SER A N 1
ATOM 680 C CA . SER A 1 85 ? 12.520 6.538 -11.815 1.00 94.38 85 SER A CA 1
ATOM 681 C C . SER A 1 85 ? 12.123 5.070 -12.033 1.00 94.38 85 SER A C 1
ATOM 683 O O . SER A 1 85 ? 12.972 4.185 -11.929 1.00 94.38 85 SER A O 1
ATOM 685 N N . LEU A 1 86 ? 10.849 4.814 -12.356 1.00 93.81 86 LEU A N 1
ATOM 686 C CA . LEU A 1 86 ? 10.285 3.507 -12.708 1.00 93.81 86 LEU A CA 1
ATOM 687 C C . LEU A 1 86 ? 9.866 3.439 -14.189 1.00 93.81 86 LEU A C 1
ATOM 689 O O . LEU A 1 86 ? 8.935 2.717 -14.547 1.00 93.81 86 LEU A O 1
ATOM 693 N N . GLY A 1 87 ? 10.498 4.231 -15.063 1.00 93.00 87 GLY A N 1
ATOM 694 C CA . GLY A 1 87 ? 10.185 4.233 -16.496 1.00 93.00 87 GLY A CA 1
ATOM 695 C C . GLY A 1 87 ? 8.768 4.724 -16.798 1.00 93.00 87 GLY A C 1
ATOM 696 O O . GLY A 1 87 ? 8.081 4.151 -17.637 1.00 93.00 87 GLY A O 1
ATOM 697 N N . HIS A 1 88 ? 8.306 5.750 -16.078 1.00 93.88 88 HIS A N 1
ATOM 698 C CA . HIS A 1 88 ? 6.950 6.315 -16.167 1.00 93.88 88 HIS A CA 1
ATOM 699 C C . HIS A 1 88 ? 5.818 5.364 -15.740 1.00 93.88 88 HIS A C 1
ATOM 701 O O . HIS A 1 88 ? 4.642 5.677 -15.925 1.00 93.88 88 HIS A O 1
ATOM 707 N N . THR A 1 89 ? 6.149 4.239 -15.108 1.00 95.69 89 THR A N 1
ATOM 708 C CA . THR A 1 89 ? 5.173 3.349 -14.470 1.00 95.69 89 THR A CA 1
ATOM 709 C C . THR A 1 89 ? 4.889 3.828 -13.046 1.00 95.69 89 THR A C 1
ATOM 711 O O . THR A 1 89 ? 5.770 4.378 -12.384 1.00 95.69 89 THR A O 1
ATOM 714 N N . SER A 1 90 ? 3.656 3.665 -12.559 1.00 95.50 90 SER A N 1
ATOM 715 C CA . SER A 1 90 ? 3.356 3.962 -11.155 1.00 95.50 90 SER A CA 1
ATOM 716 C C . SER A 1 90 ? 3.952 2.902 -10.226 1.00 95.50 90 SER A C 1
ATOM 718 O O . SER A 1 90 ? 4.030 1.737 -10.625 1.00 95.50 90 SER A O 1
ATOM 720 N N . PRO A 1 91 ? 4.340 3.246 -8.985 1.00 96.88 91 PRO A N 1
ATOM 721 C CA . PRO A 1 91 ? 4.833 2.260 -8.025 1.00 96.88 91 PRO A CA 1
ATOM 722 C C . PRO A 1 91 ? 3.890 1.064 -7.856 1.00 96.88 91 PRO A C 1
ATOM 724 O O . PRO A 1 91 ? 4.335 -0.081 -7.869 1.00 96.88 91 PRO A O 1
ATOM 727 N N . LEU A 1 92 ? 2.577 1.311 -7.807 1.00 95.69 92 LEU A N 1
ATOM 728 C CA . LEU A 1 92 ? 1.566 0.258 -7.742 1.00 95.69 92 LEU A CA 1
ATOM 729 C C . LEU A 1 92 ? 1.635 -0.686 -8.952 1.00 95.69 92 LEU A C 1
ATOM 731 O O . LEU A 1 92 ? 1.627 -1.903 -8.790 1.00 95.69 92 LEU A O 1
ATOM 735 N N . ARG A 1 93 ? 1.725 -0.144 -10.173 1.00 95.75 93 ARG A N 1
ATOM 736 C CA . ARG A 1 93 ? 1.799 -0.961 -11.392 1.00 95.75 93 ARG A CA 1
ATOM 737 C C . ARG A 1 93 ? 3.130 -1.707 -11.499 1.00 95.75 93 ARG A C 1
ATOM 739 O O . ARG A 1 93 ? 3.132 -2.846 -11.951 1.00 95.75 93 ARG A O 1
ATOM 746 N N . TYR A 1 94 ? 4.224 -1.098 -11.051 1.00 97.00 94 TYR A N 1
ATOM 747 C CA . TYR A 1 94 ? 5.539 -1.731 -10.995 1.00 97.00 94 TYR A CA 1
ATOM 748 C C . TYR A 1 94 ? 5.534 -2.956 -10.066 1.00 97.00 94 TYR A C 1
ATOM 750 O O . TYR A 1 94 ? 5.993 -4.029 -10.460 1.00 97.00 94 TYR A O 1
ATOM 758 N N . LEU A 1 95 ? 4.931 -2.839 -8.878 1.00 96.25 95 LEU A N 1
ATOM 759 C CA . LEU A 1 95 ? 4.749 -3.969 -7.960 1.00 96.25 95 LEU A CA 1
ATOM 760 C C . LEU A 1 95 ? 3.843 -5.054 -8.558 1.00 96.25 95 LEU A C 1
ATOM 762 O O . LEU A 1 95 ? 4.185 -6.231 -8.496 1.00 96.25 95 LEU A O 1
ATOM 766 N N . ASN A 1 96 ? 2.745 -4.675 -9.224 1.00 94.50 96 ASN A N 1
ATOM 767 C CA . ASN A 1 96 ? 1.864 -5.633 -9.909 1.00 94.50 96 ASN A CA 1
ATOM 768 C C . ASN A 1 96 ? 2.583 -6.432 -11.011 1.00 94.50 96 ASN A C 1
ATOM 770 O O . ASN A 1 96 ? 2.163 -7.539 -11.332 1.00 94.50 96 ASN A O 1
ATOM 774 N N . SER A 1 97 ? 3.645 -5.880 -11.605 1.00 95.00 97 SER A N 1
ATOM 775 C CA . SER A 1 97 ? 4.477 -6.570 -12.599 1.00 95.00 97 SER A CA 1
ATOM 776 C C . SER A 1 97 ? 5.618 -7.406 -11.999 1.00 95.00 97 SER A C 1
ATOM 778 O O . SER A 1 97 ? 6.501 -7.831 -12.737 1.00 95.00 97 SER A O 1
ATOM 780 N N . GLY A 1 98 ? 5.630 -7.632 -10.680 1.00 94.94 98 GLY A N 1
ATOM 781 C CA . GLY A 1 98 ? 6.692 -8.378 -9.993 1.00 94.94 98 GLY A CA 1
ATOM 782 C C . GLY A 1 98 ? 7.940 -7.546 -9.680 1.00 94.94 98 GLY A C 1
ATOM 783 O O . GLY A 1 98 ? 9.022 -8.098 -9.487 1.00 94.94 98 GLY A O 1
ATOM 784 N N . GLY A 1 99 ? 7.815 -6.216 -9.660 1.00 94.81 99 GLY A N 1
ATOM 785 C CA . GLY A 1 99 ? 8.899 -5.308 -9.298 1.00 94.81 99 GLY A CA 1
ATOM 786 C C . GLY A 1 99 ? 9.330 -5.427 -7.829 1.00 94.81 99 GLY A C 1
ATOM 787 O O . GLY A 1 99 ? 8.577 -5.893 -6.976 1.00 94.81 99 GLY A O 1
ATOM 788 N N . SER A 1 100 ? 10.548 -4.973 -7.518 1.00 96.62 100 SER A N 1
ATOM 789 C CA . SER A 1 100 ? 11.102 -5.046 -6.156 1.00 96.62 100 SER A CA 1
ATOM 790 C C . SER A 1 100 ? 10.436 -4.051 -5.200 1.00 96.62 100 SER A C 1
ATOM 792 O O . SER A 1 100 ? 10.353 -2.850 -5.476 1.00 96.62 100 SER A O 1
ATOM 794 N N . VAL A 1 101 ? 10.044 -4.550 -4.026 1.00 97.00 101 VAL A N 1
ATOM 795 C CA . VAL A 1 101 ? 9.515 -3.741 -2.918 1.00 97.00 101 VAL A CA 1
ATOM 796 C C . VAL A 1 101 ? 10.581 -2.799 -2.373 1.00 97.00 101 VAL A C 1
ATOM 798 O O . VAL A 1 101 ? 10.299 -1.633 -2.114 1.00 97.00 101 VAL A O 1
ATOM 801 N N . GLU A 1 102 ? 11.813 -3.280 -2.235 1.00 97.44 102 GLU A N 1
ATOM 802 C CA . GLU A 1 102 ? 12.956 -2.518 -1.732 1.00 97.44 102 GLU A CA 1
ATOM 803 C C . GLU A 1 102 ? 13.214 -1.291 -2.604 1.00 97.44 102 GLU A C 1
ATOM 805 O O . GLU A 1 102 ? 13.389 -0.188 -2.087 1.00 97.44 102 GLU A O 1
ATOM 810 N N . ARG A 1 103 ? 13.141 -1.459 -3.930 1.00 96.94 103 ARG A N 1
ATOM 811 C CA . ARG A 1 103 ? 13.287 -0.348 -4.871 1.00 96.94 103 ARG A CA 1
ATOM 812 C C . ARG A 1 103 ? 12.185 0.697 -4.701 1.00 96.94 103 ARG A C 1
ATOM 814 O O . ARG A 1 103 ? 12.460 1.894 -4.738 1.00 96.94 103 ARG A O 1
ATOM 821 N N . VAL A 1 104 ? 10.942 0.258 -4.514 1.00 96.81 104 VAL A N 1
ATOM 822 C CA . VAL A 1 104 ? 9.805 1.158 -4.274 1.00 96.81 104 VAL A CA 1
ATOM 823 C C . VAL A 1 104 ? 9.961 1.893 -2.944 1.00 96.81 104 VAL A C 1
ATOM 825 O O . VAL A 1 104 ? 9.726 3.096 -2.893 1.00 96.81 104 VAL A O 1
ATOM 828 N N . VAL A 1 105 ? 10.401 1.216 -1.883 1.00 97.00 105 VAL A N 1
ATOM 829 C CA . VAL A 1 105 ? 10.661 1.853 -0.584 1.00 97.00 105 VAL A CA 1
ATOM 830 C C . VAL A 1 105 ? 11.761 2.906 -0.702 1.00 97.00 105 VAL A C 1
ATOM 832 O O . VAL A 1 105 ? 11.540 4.035 -0.279 1.00 97.00 105 VAL A O 1
ATOM 835 N N . GLU A 1 106 ? 12.891 2.589 -1.340 1.00 96.56 106 GLU A N 1
ATOM 836 C CA . GLU A 1 106 ? 13.999 3.533 -1.552 1.00 96.56 106 GLU A CA 1
ATOM 837 C C . GLU A 1 106 ? 13.539 4.793 -2.306 1.00 96.56 106 GLU A C 1
ATOM 839 O O . GLU A 1 106 ? 13.858 5.921 -1.924 1.00 96.56 106 GLU A O 1
ATOM 844 N N . LEU A 1 107 ? 12.748 4.622 -3.370 1.00 95.94 107 LEU A N 1
ATOM 845 C CA . LEU A 1 107 ? 12.193 5.750 -4.118 1.00 95.94 107 LEU A CA 1
ATOM 846 C C . LEU A 1 107 ? 11.196 6.546 -3.280 1.00 95.94 107 LEU A C 1
ATOM 848 O O . LEU A 1 107 ? 11.263 7.774 -3.250 1.00 95.94 107 LEU A O 1
ATOM 852 N N . GLY A 1 108 ? 10.312 5.864 -2.552 1.00 94.00 108 GLY A N 1
ATOM 853 C CA . GLY A 1 108 ? 9.363 6.506 -1.651 1.00 94.00 108 GLY A CA 1
ATOM 854 C C . GLY A 1 108 ? 10.068 7.318 -0.564 1.00 94.00 108 GLY A C 1
ATOM 855 O O . GLY A 1 108 ? 9.646 8.423 -0.229 1.00 94.00 108 GLY A O 1
ATOM 856 N N . GLU A 1 109 ? 11.197 6.822 -0.060 1.00 94.19 109 GLU A N 1
ATOM 857 C CA . GLU A 1 109 ? 12.017 7.515 0.927 1.00 94.19 109 GLU A CA 1
ATOM 858 C C . GLU A 1 109 ? 12.644 8.813 0.415 1.00 94.19 109 GLU A C 1
ATOM 860 O O . GLU A 1 109 ? 12.867 9.730 1.210 1.00 94.19 109 GLU A O 1
ATOM 865 N N . ARG A 1 110 ? 12.889 8.907 -0.891 1.00 92.75 110 ARG A N 1
ATOM 866 C CA . ARG A 1 110 ? 13.517 10.066 -1.533 1.00 92.75 110 ARG A CA 1
ATOM 867 C C . ARG A 1 110 ? 12.508 11.058 -2.095 1.00 92.75 110 ARG A C 1
ATOM 869 O O . ARG A 1 110 ? 12.760 12.258 -2.074 1.00 92.75 110 ARG A O 1
ATOM 876 N N . GLU A 1 111 ? 11.399 10.560 -2.628 1.00 91.38 111 GLU A N 1
ATOM 877 C CA . GLU A 1 111 ? 10.491 11.343 -3.466 1.00 91.38 111 GLU A CA 1
ATOM 878 C C . GLU A 1 111 ? 9.184 11.715 -2.762 1.00 91.38 111 GLU A C 1
ATOM 880 O O . GLU A 1 111 ? 8.569 12.721 -3.117 1.00 91.38 111 GLU A O 1
ATOM 885 N N . VAL A 1 112 ? 8.743 10.939 -1.764 1.00 89.38 112 VAL A N 1
ATOM 886 C CA . VAL A 1 112 ? 7.490 11.228 -1.060 1.00 89.38 112 VAL A CA 1
ATOM 887 C C . VAL A 1 112 ? 7.738 12.299 0.004 1.00 89.38 112 VAL A C 1
ATOM 889 O O . VAL A 1 112 ? 8.550 12.053 0.909 1.00 89.38 112 VAL A O 1
ATOM 892 N N . PRO A 1 113 ? 7.021 13.441 -0.049 1.00 85.88 113 PRO A N 1
ATOM 893 C CA . PRO A 1 113 ? 7.186 14.527 0.906 1.00 85.88 113 PRO A CA 1
ATOM 894 C C . PRO A 1 113 ? 7.010 14.060 2.350 1.00 85.88 113 PRO A C 1
ATOM 896 O O . PRO A 1 113 ? 6.027 13.400 2.693 1.00 85.88 113 PRO A O 1
ATOM 899 N N . THR A 1 114 ? 7.967 14.423 3.198 1.00 85.12 114 THR A N 1
ATOM 900 C CA . THR A 1 114 ? 7.890 14.201 4.642 1.00 85.12 114 THR A CA 1
ATOM 901 C C . THR A 1 114 ? 6.796 15.085 5.234 1.00 85.12 114 THR A C 1
ATOM 903 O O . THR A 1 114 ? 6.584 16.212 4.782 1.00 85.12 114 THR A O 1
ATOM 906 N N . LEU A 1 115 ? 6.122 14.592 6.272 1.00 75.62 115 LEU A N 1
ATOM 907 C CA . LEU A 1 115 ? 5.307 15.436 7.138 1.00 75.62 115 LEU A CA 1
ATOM 908 C C . LEU A 1 115 ? 6.160 16.621 7.608 1.00 75.62 115 LEU A C 1
ATOM 910 O O . LEU A 1 115 ? 7.246 16.424 8.158 1.00 75.62 115 LEU A O 1
ATOM 914 N N . ALA A 1 116 ? 5.685 17.849 7.392 1.00 60.16 116 ALA A N 1
ATOM 915 C CA . ALA A 1 116 ? 6.260 18.980 8.106 1.00 60.16 116 ALA A CA 1
ATOM 916 C C . ALA A 1 116 ? 6.144 18.680 9.613 1.00 60.16 116 ALA A C 1
ATOM 918 O O . ALA A 1 116 ? 5.113 18.137 10.031 1.00 60.16 116 ALA A O 1
ATOM 919 N N . PRO A 1 117 ? 7.172 18.976 10.431 1.00 52.97 117 PRO A N 1
ATOM 920 C CA . PRO A 1 117 ? 7.000 18.907 11.875 1.00 52.97 117 PRO A CA 1
ATOM 921 C C . PRO A 1 117 ? 5.783 19.763 12.248 1.00 52.97 117 PRO A C 1
ATOM 923 O O . PRO A 1 117 ? 5.562 20.790 11.597 1.00 52.97 117 PRO A O 1
ATOM 926 N N . PRO A 1 118 ? 4.975 19.362 13.244 1.00 45.62 118 PRO A N 1
ATOM 927 C CA . PRO A 1 118 ? 3.884 20.206 13.696 1.00 45.62 118 PRO A CA 1
ATOM 928 C C . PRO A 1 118 ? 4.485 21.551 14.105 1.00 45.62 118 PRO A C 1
ATOM 930 O O . PRO A 1 118 ? 5.267 21.630 15.055 1.00 45.62 118 PRO A O 1
ATOM 933 N N . SER A 1 119 ? 4.166 22.604 13.353 1.00 37.50 119 SER A N 1
ATOM 934 C CA . SER A 1 119 ? 4.409 23.964 13.804 1.00 37.50 119 SER A CA 1
ATOM 935 C C . SER A 1 119 ? 3.667 24.105 15.126 1.00 37.50 119 SER A C 1
ATOM 937 O O . SER A 1 119 ? 2.453 23.933 15.185 1.00 37.50 119 SER A O 1
ATOM 939 N N . ILE A 1 120 ? 4.412 24.383 16.194 1.00 46.12 120 ILE A N 1
ATOM 940 C CA . ILE A 1 120 ? 3.929 24.496 17.582 1.00 46.12 120 ILE A CA 1
ATOM 941 C C . ILE A 1 120 ? 2.803 25.552 17.723 1.00 46.12 120 ILE A C 1
ATOM 943 O O . ILE A 1 120 ? 2.132 25.632 18.746 1.00 46.12 120 ILE A O 1
ATOM 947 N N . THR A 1 121 ? 2.542 26.337 16.679 1.00 44.94 121 THR A N 1
ATOM 948 C CA . THR A 1 121 ? 1.563 27.423 16.638 1.00 44.94 121 THR A CA 1
ATOM 949 C C . THR A 1 121 ? 0.092 26.973 16.666 1.00 44.94 121 THR A C 1
ATOM 951 O O . THR A 1 121 ? -0.733 27.751 17.123 1.00 44.94 121 THR A O 1
ATOM 954 N N . ASP A 1 122 ? -0.252 25.735 16.286 1.00 44.88 122 ASP A N 1
ATOM 955 C CA . ASP A 1 122 ? -1.660 25.266 16.277 1.00 44.88 122 ASP A CA 1
ATOM 956 C C . ASP A 1 122 ? -2.144 24.652 17.611 1.00 44.88 122 ASP A C 1
ATOM 958 O O . ASP A 1 122 ? -3.293 24.226 17.720 1.00 44.88 122 ASP A O 1
ATOM 962 N N . GLN A 1 123 ? -1.305 24.598 18.656 1.00 41.38 123 GLN A N 1
ATOM 963 C CA . GLN A 1 123 ? -1.678 24.015 19.961 1.00 41.38 123 GLN A CA 1
ATOM 964 C C . GLN A 1 123 ? -2.123 25.030 21.031 1.00 41.38 123 GLN A C 1
ATOM 966 O O . GLN A 1 123 ? -2.328 24.637 22.177 1.00 41.38 123 GLN A O 1
ATOM 971 N N . LEU A 1 124 ? -2.317 26.312 20.694 1.00 45.75 124 LEU A N 1
ATOM 972 C CA . LEU A 1 124 ? -2.698 27.345 21.675 1.00 45.75 124 LEU A CA 1
ATOM 973 C C . LEU A 1 124 ? -4.168 27.805 21.644 1.00 45.75 124 LEU A C 1
ATOM 975 O O . LEU A 1 124 ? -4.539 28.619 22.483 1.00 45.75 124 LEU A O 1
ATOM 979 N N . GLU A 1 125 ? -5.031 27.268 20.775 1.00 42.56 125 GLU A N 1
ATOM 980 C CA . GLU A 1 125 ? -6.445 27.705 20.694 1.00 42.56 125 GLU A CA 1
ATOM 981 C C . GLU A 1 125 ? -7.493 26.658 21.101 1.00 42.56 125 GLU A C 1
ATOM 983 O O . GLU A 1 125 ? -8.675 26.817 20.807 1.00 42.56 125 GLU A O 1
ATOM 988 N N . SER A 1 126 ? -7.116 25.601 21.826 1.00 46.94 126 SER A N 1
ATOM 989 C CA . SER A 1 126 ? -8.102 24.594 22.249 1.00 46.94 126 SER A CA 1
ATOM 990 C C . SER A 1 126 ? -7.952 24.118 23.692 1.00 46.94 126 SER A C 1
ATOM 992 O O . SER A 1 126 ? -8.199 22.948 23.973 1.00 46.94 126 SER A O 1
ATOM 994 N N . ASP A 1 127 ? -7.604 25.028 24.607 1.00 41.09 127 ASP A N 1
ATOM 995 C CA . ASP A 1 127 ? -7.791 24.795 26.044 1.00 41.09 127 ASP A CA 1
ATOM 996 C C . ASP A 1 127 ? -8.118 26.102 26.793 1.00 41.09 127 ASP A C 1
ATOM 998 O O . ASP A 1 127 ? -7.336 26.647 27.571 1.00 41.09 127 ASP A O 1
ATOM 1002 N N . ALA A 1 128 ? -9.313 26.639 26.536 1.00 41.66 128 ALA A N 1
ATOM 1003 C CA . ALA A 1 128 ? -9.983 27.501 27.503 1.00 41.66 128 ALA A CA 1
ATOM 1004 C C . ALA A 1 128 ? -10.890 26.603 28.363 1.00 41.66 128 ALA A C 1
ATOM 1006 O O . ALA A 1 128 ? -11.924 26.144 27.868 1.00 41.66 128 ALA A O 1
ATOM 1007 N N . PRO A 1 129 ? -10.555 26.322 29.635 1.00 41.53 129 PRO A N 1
ATOM 1008 C CA . PRO A 1 129 ? -11.489 25.646 30.514 1.00 41.53 129 PRO A CA 1
ATOM 1009 C C . PRO A 1 129 ? -12.672 26.583 30.763 1.00 41.53 129 PRO A C 1
ATOM 1011 O O . PRO A 1 129 ? -12.521 27.672 31.320 1.00 41.53 129 PRO A O 1
ATOM 1014 N N . ALA A 1 130 ? -13.866 26.152 30.352 1.00 43.91 130 ALA A N 1
ATOM 1015 C CA . ALA A 1 130 ? -15.109 26.763 30.788 1.00 43.91 130 ALA A CA 1
ATOM 1016 C C . ALA A 1 130 ? -15.121 26.765 32.324 1.00 43.91 130 ALA A C 1
ATOM 1018 O O . ALA A 1 130 ? -15.171 25.713 32.963 1.00 43.91 130 ALA A O 1
ATOM 1019 N N . ALA A 1 131 ? -15.014 27.956 32.909 1.00 42.91 131 ALA A N 1
ATOM 1020 C CA . ALA A 1 131 ? -15.069 28.162 34.342 1.00 42.91 131 ALA A CA 1
ATOM 1021 C C . ALA A 1 131 ? -16.384 27.589 34.891 1.00 42.91 131 ALA A C 1
ATOM 1023 O O . ALA A 1 131 ? -17.465 28.132 34.661 1.00 42.91 131 ALA A O 1
ATOM 1024 N N . ALA A 1 132 ? -16.292 26.481 35.623 1.00 51.62 132 ALA A N 1
ATOM 1025 C CA . ALA A 1 132 ? -17.382 26.006 36.456 1.00 51.62 132 ALA A CA 1
ATOM 1026 C C . ALA A 1 132 ? -17.546 26.975 37.644 1.00 51.62 132 ALA A C 1
ATOM 1028 O O . ALA A 1 132 ? -16.555 27.264 38.324 1.00 51.62 132 ALA A O 1
ATOM 1029 N N . PRO A 1 133 ? -18.754 27.485 37.940 1.00 46.53 133 PRO A N 1
ATOM 1030 C CA . PRO A 1 133 ? -18.962 28.280 39.139 1.00 46.53 133 PRO A CA 1
ATOM 1031 C C . PRO A 1 133 ? -18.832 27.395 40.385 1.00 46.53 133 PRO A C 1
ATOM 1033 O O . PRO A 1 133 ? -19.542 26.405 40.562 1.00 46.53 133 PRO A O 1
ATOM 1036 N N . VAL A 1 134 ? -17.904 27.782 41.259 1.00 48.66 134 VAL A N 1
ATOM 1037 C CA . VAL A 1 134 ? -17.682 27.206 42.587 1.00 48.66 134 VAL A CA 1
ATOM 1038 C C . VAL A 1 134 ? -18.864 27.569 43.491 1.00 48.66 134 VAL A C 1
ATOM 1040 O O . VAL A 1 134 ? -19.025 28.728 43.867 1.00 48.66 134 VAL A O 1
ATOM 1043 N N . ALA A 1 135 ? -19.673 26.581 43.879 1.00 45.12 135 ALA A N 1
ATOM 1044 C CA . ALA A 1 135 ? -20.626 26.706 44.980 1.00 45.12 135 ALA A CA 1
ATOM 1045 C C . ALA A 1 135 ? -20.063 26.009 46.232 1.00 45.12 135 ALA A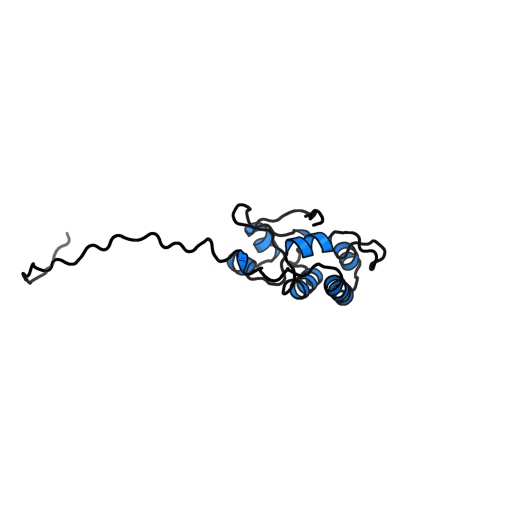 C 1
ATOM 1047 O O . ALA A 1 135 ? -19.735 24.824 46.218 1.00 45.12 135 ALA A O 1
ATOM 1048 N N . ALA A 1 136 ? -19.918 26.791 47.302 1.00 46.47 136 ALA A N 1
ATOM 1049 C CA . ALA A 1 136 ? -19.334 26.422 48.589 1.00 46.47 136 ALA A CA 1
ATOM 1050 C C . ALA A 1 136 ? -20.197 25.424 49.404 1.00 46.47 136 ALA A C 1
ATOM 1052 O O . ALA A 1 136 ? -21.401 25.310 49.168 1.00 46.47 136 ALA A O 1
ATOM 1053 N N . PRO A 1 137 ? -19.621 24.723 50.405 1.00 48.78 137 PRO A N 1
ATOM 1054 C CA . PRO A 1 137 ? -20.308 23.664 51.135 1.00 48.78 137 PRO A CA 1
ATOM 1055 C C . PRO A 1 137 ? -21.069 24.199 52.358 1.00 48.78 137 PRO A C 1
ATOM 1057 O O . PRO A 1 137 ? -20.478 24.784 53.266 1.00 48.78 137 PRO A O 1
ATOM 1060 N N . THR A 1 138 ? -22.366 23.907 52.464 1.00 46.16 138 THR A N 1
ATOM 1061 C CA . THR A 1 138 ? -23.137 24.068 53.709 1.00 46.16 138 THR A CA 1
ATOM 1062 C C . THR A 1 138 ? -23.402 22.716 54.367 1.00 46.16 138 THR A C 1
ATOM 1064 O O . THR A 1 138 ? -24.154 21.866 53.900 1.00 46.16 138 THR A O 1
ATOM 1067 N N . ARG A 1 139 ? -22.751 22.521 55.515 1.00 44.84 139 ARG A N 1
ATOM 1068 C CA . ARG A 1 139 ? -22.908 21.391 56.436 1.00 44.84 139 ARG A CA 1
ATOM 1069 C C . ARG A 1 139 ? -24.066 21.668 57.402 1.00 44.84 139 ARG A C 1
ATOM 1071 O O . ARG A 1 139 ? -23.999 22.676 58.097 1.00 44.84 139 ARG A O 1
ATOM 1078 N N . LYS A 1 140 ? -25.030 20.743 57.544 1.00 40.69 140 LYS A N 1
ATOM 1079 C CA . LYS A 1 140 ? -25.658 20.292 58.820 1.00 40.69 140 LYS A CA 1
ATOM 1080 C C . LYS A 1 140 ? -26.910 19.445 58.550 1.00 40.69 140 LYS A C 1
ATOM 1082 O O . LYS A 1 140 ? -27.847 19.915 57.927 1.00 40.69 140 LYS A O 1
ATOM 1087 N N . GLY A 1 141 ? -26.957 18.226 59.094 1.00 39.25 141 GLY A N 1
ATOM 1088 C CA . GLY A 1 141 ? -28.168 17.399 59.032 1.00 39.25 141 GLY A CA 1
ATOM 1089 C C . GLY A 1 141 ? -27.990 15.962 59.511 1.00 39.25 141 GLY A C 1
ATOM 1090 O O . GLY A 1 141 ? -28.196 15.017 58.768 1.00 39.25 141 GLY A O 1
ATOM 1091 N N . ARG A 1 142 ? -27.557 15.790 60.758 1.00 45.16 142 ARG A N 1
ATOM 1092 C CA . ARG A 1 142 ? -27.441 14.504 61.458 1.00 45.16 142 ARG A CA 1
ATOM 1093 C C . ARG A 1 142 ? -28.845 13.971 61.788 1.00 45.16 142 ARG A C 1
ATOM 1095 O O . ARG A 1 142 ? -29.548 14.669 62.509 1.00 45.16 142 ARG A O 1
ATOM 1102 N N . ARG A 1 143 ? -29.200 12.731 61.411 1.00 47.19 143 ARG A N 1
ATOM 1103 C CA . ARG A 1 143 ? -29.955 11.789 62.276 1.00 47.19 143 ARG A CA 1
ATOM 1104 C C . ARG A 1 143 ? -30.000 10.355 61.722 1.00 47.19 143 ARG A C 1
ATOM 1106 O O . ARG A 1 143 ? -30.232 10.123 60.546 1.00 47.19 143 ARG A O 1
ATOM 1113 N N . ARG A 1 144 ? -29.725 9.418 62.634 1.00 45.19 144 ARG A N 1
ATOM 1114 C CA . ARG A 1 144 ? -29.765 7.951 62.520 1.00 45.19 144 ARG A CA 1
ATOM 1115 C C . ARG A 1 144 ? -31.207 7.421 62.556 1.00 45.19 144 ARG A C 1
ATOM 1117 O O . ARG A 1 144 ? -31.998 7.978 63.306 1.00 45.19 144 ARG A O 1
ATOM 1124 N N . ALA A 1 145 ? -31.441 6.264 61.929 1.00 43.19 145 ALA A N 1
ATOM 1125 C CA . ALA A 1 145 ? -32.128 5.069 62.471 1.00 43.19 145 ALA A CA 1
ATOM 1126 C C . ALA A 1 145 ? -32.058 3.978 61.374 1.00 43.19 145 ALA A C 1
ATOM 1128 O O . ALA A 1 145 ? -32.481 4.225 60.257 1.00 43.19 145 ALA A O 1
ATOM 1129 N N . VAL A 1 146 ? -31.270 2.903 61.481 1.00 45.22 146 VAL A N 1
ATOM 1130 C CA . VAL A 1 146 ? -31.457 1.668 62.271 1.00 45.22 146 VAL A CA 1
ATOM 1131 C C . VAL A 1 146 ? -32.719 0.871 61.887 1.00 45.22 146 VAL A C 1
ATOM 1133 O O . VAL A 1 146 ? -33.825 1.277 62.208 1.00 45.22 146 VAL A O 1
ATOM 1136 N N . SER A 1 147 ? -32.460 -0.340 61.356 1.00 45.91 147 SER A N 1
ATOM 1137 C CA . SER A 1 147 ? -33.118 -1.629 61.664 1.00 45.91 147 SER A CA 1
ATOM 1138 C C . SER A 1 147 ? -34.244 -2.209 60.771 1.00 45.91 147 SER A C 1
ATOM 1140 O O . SER A 1 147 ? -35.393 -1.801 60.857 1.00 45.91 147 SER A O 1
ATOM 1142 N N . ARG A 1 148 ? -33.875 -3.360 60.163 1.00 45.12 148 ARG A N 1
ATOM 1143 C CA . ARG A 1 148 ? -34.557 -4.686 60.115 1.00 45.12 148 ARG A CA 1
ATOM 1144 C C . ARG A 1 148 ? -35.514 -5.051 58.955 1.00 45.12 148 ARG A C 1
ATOM 1146 O O . ARG A 1 148 ? -36.660 -4.636 58.900 1.00 45.12 148 ARG A O 1
ATOM 1153 N N . ARG A 1 149 ? -35.026 -6.002 58.133 1.00 47.28 149 ARG A N 1
ATOM 1154 C CA . ARG A 1 149 ? -35.744 -7.167 57.537 1.00 47.28 149 ARG A CA 1
ATOM 1155 C C . ARG A 1 149 ? -36.570 -7.924 58.604 1.00 47.28 149 ARG A C 1
ATOM 1157 O O . ARG A 1 149 ? -36.125 -7.896 59.754 1.00 47.28 149 ARG A O 1
ATOM 1164 N N . PRO A 1 150 ? -37.678 -8.640 58.281 1.00 53.44 150 PRO A N 1
ATOM 1165 C CA . PRO A 1 150 ? -37.693 -9.900 57.482 1.00 53.44 150 PRO A CA 1
ATOM 1166 C C . PRO A 1 150 ? -38.932 -10.062 56.540 1.00 53.44 150 PRO A C 1
ATOM 1168 O O . PRO A 1 150 ? -39.872 -9.291 56.641 1.00 53.44 150 PRO A O 1
ATOM 1171 N N . ALA A 1 151 ? -38.859 -10.788 55.411 1.00 47.44 151 ALA A N 1
ATOM 1172 C CA . ALA A 1 151 ? -39.122 -12.221 55.109 1.00 47.44 151 ALA A CA 1
ATOM 1173 C C . ALA A 1 151 ? -40.603 -12.665 54.951 1.00 47.44 151 ALA A C 1
ATOM 1175 O O . ALA A 1 151 ? -41.432 -12.371 55.800 1.00 47.44 151 ALA A O 1
ATOM 1176 N N . MET A 1 152 ? -40.824 -13.505 53.921 1.00 42.69 152 MET A N 1
ATOM 1177 C CA . MET A 1 152 ? -41.997 -14.348 53.585 1.00 42.69 152 MET A CA 1
ATOM 1178 C C . MET A 1 152 ? -43.252 -13.648 53.012 1.00 42.69 152 MET A C 1
ATOM 1180 O O . MET A 1 152 ? -43.605 -12.563 53.436 1.00 42.69 152 MET A O 1
ATOM 1184 N N . GLY A 1 153 ? -43.981 -14.214 52.043 1.00 40.59 153 GLY A N 1
ATOM 1185 C CA . GLY A 1 153 ? -43.962 -15.586 51.540 1.00 40.59 153 GLY A CA 1
ATOM 1186 C C . GLY A 1 153 ? -44.658 -15.741 50.185 1.00 40.59 153 GLY A C 1
ATOM 1187 O O . GLY A 1 153 ? -45.448 -14.902 49.762 1.00 40.59 153 GLY A O 1
ATOM 1188 N N . ALA A 1 154 ? -44.302 -16.838 49.522 1.00 44.22 154 ALA A N 1
ATOM 1189 C CA . ALA A 1 154 ? -44.952 -17.365 48.338 1.00 44.22 154 ALA A CA 1
ATOM 1190 C C . ALA A 1 154 ? -46.295 -18.011 48.701 1.00 44.22 154 ALA A C 1
ATOM 1192 O O . ALA A 1 154 ? -46.399 -18.676 49.737 1.00 44.22 154 ALA A O 1
ATOM 1193 N N . ARG A 1 155 ? -47.268 -17.871 47.806 1.00 52.69 155 ARG A N 1
ATOM 1194 C CA . ARG A 1 155 ? -48.273 -18.887 47.495 1.00 52.69 155 ARG A CA 1
ATOM 1195 C C . ARG A 1 155 ? -48.550 -18.834 46.004 1.00 52.69 155 ARG A C 1
ATOM 1197 O O . ARG A 1 155 ? -48.572 -17.701 45.477 1.00 52.69 155 ARG A O 1
#

pLDDT: mean 79.67, std 21.16, range [37.5, 97.44]

Sequence (155 aa):
MSELILQGPFLTRSQAARRARVPVQVLVHRPDLLRVGGGWLQEVYFGFQFDDDGVRPEIGRTVQSLKPKRSDPVIGDWLVRPNRSLGHTSPLRYLNSGGSVERVVELGEREVPTLAPPSITDQLESDAPAAAPVAAPTRKGRRRAVSRRPAMGAR